Protein AF-A0A559UDD4-F1 (afdb_monomer)

Solvent-accessible surface area (backbone atoms only — not comparable to full-atom values): 5656 Å² total; per-residue (Å²): 100,47,38,26,30,39,29,31,28,67,39,71,48,77,45,94,86,50,61,26,38,30,31,32,43,54,77,41,77,78,45,62,73,50,84,66,47,77,69,52,37,74,50,34,42,32,37,38,30,66,49,73,87,57,50,87,67,71,49,68,70,41,35,33,33,45,56,30,36,63,42,77,42,85,48,69,79,97,56,46,43,34,22,37,34,47,54,86,86,64,66,87,63,72,85,52,72,47,76,61,131

Foldseek 3Di:
DKWKFWWFFAAWDQPVPFWTKTFIQTPGTPDDPDPPVVVVSRQATMETERPPVCGPVDDGGWIWIAIADWDFDDDPPVGTTIHGYPDPVVPPDDDGGDGDD

Radius of gyration: 12.36 Å; Cα contacts (8 Å, |Δi|>4): 239; chains: 1; bounding box: 33×30×31 Å

Mean predicted aligned error: 8.79 Å

pLDDT: mean 72.28, std 15.43, range [37.53, 91.25]

Secondary structure (DSSP, 8-state):
-EEEEEEEEEEEE--TTS-EEEEEEEEEEEEESSTTHHHHHTTEEEEEE--GGGTTT--TT-EEEEEEEEEEE--SGGG-EEEEEE-GGGTTS-----EE-

Sequence (101 aa):
MGVSVLARITDHFEGLVTSALYGVEVDTVTESTVDDSAVFARKITHFRSYLSACAGVFRTSDVVDLSGRLVHVQGPAARSGFGIELSPWSAAESFLANLTR

Nearest PDB structures (foldseek):
  7tlh-assembly4_D  TM=6.709E-01  e=1.968E-01  Mus musculus
  1uap-assembly1_A  TM=6.656E-01  e=3.362E-01  Homo sapiens
  5i5k-assembly2_A  TM=5.988E-01  e=7.509E-01  Homo sapiens
  5i5k-assembly1_B  TM=5.979E-01  e=1.354E+00  Homo sapiens
  7p5z-assembly1_5  TM=3.704E-01  e=7.509E-01  Saccharomyces cerevisiae S288C

Structure (mmCIF, N/CA/C/O backbone):
data_AF-A0A559UDD4-F1
#
_entry.id   AF-A0A559UDD4-F1
#
loop_
_atom_site.group_PDB
_atom_site.id
_atom_site.type_symbol
_atom_site.label_atom_id
_atom_site.label_alt_id
_atom_site.label_comp_id
_atom_site.label_asym_id
_atom_site.label_entity_id
_atom_site.label_seq_id
_atom_site.pdbx_PDB_ins_code
_atom_site.Cartn_x
_atom_site.Cartn_y
_atom_site.Cartn_z
_atom_site.occupancy
_atom_site.B_iso_or_equiv
_atom_site.auth_seq_id
_atom_site.auth_comp_id
_atom_site.auth_asym_id
_atom_site.auth_atom_id
_atom_site.pdbx_PDB_model_num
ATOM 1 N N . MET A 1 1 ? -0.441 12.888 9.575 1.00 72.88 1 MET A N 1
ATOM 2 C CA . MET A 1 1 ? -1.527 11.925 9.327 1.00 72.88 1 MET A CA 1
ATOM 3 C C . MET A 1 1 ? -0.884 10.603 8.973 1.00 72.88 1 MET A C 1
ATOM 5 O O . MET A 1 1 ? -0.135 10.552 7.998 1.00 72.88 1 MET A O 1
ATOM 9 N N . GLY A 1 2 ? -1.070 9.617 9.844 1.00 78.12 2 GLY A N 1
ATOM 10 C CA . GLY A 1 2 ? -0.525 8.270 9.700 1.00 78.12 2 GLY A CA 1
ATOM 11 C C . GLY A 1 2 ? -1.601 7.309 9.212 1.00 78.12 2 GLY A C 1
ATOM 12 O O . GLY A 1 2 ? -2.795 7.556 9.411 1.00 78.12 2 GLY A O 1
ATOM 13 N N . VAL A 1 3 ? -1.173 6.248 8.542 1.00 83.31 3 VAL A N 1
ATOM 14 C CA . VAL A 1 3 ? -2.048 5.156 8.130 1.00 83.31 3 VAL A CA 1
ATOM 15 C C . VAL A 1 3 ? -1.267 3.849 8.146 1.00 83.31 3 VAL A C 1
ATOM 17 O O . VAL A 1 3 ? -0.098 3.825 7.748 1.00 83.31 3 VAL A O 1
ATOM 20 N N . SER A 1 4 ? -1.944 2.794 8.578 1.00 86.38 4 SER A N 1
ATOM 21 C CA . SER A 1 4 ? -1.473 1.418 8.537 1.00 86.38 4 SER A CA 1
ATOM 22 C C . SER A 1 4 ? -2.454 0.588 7.723 1.00 86.38 4 SER A C 1
ATOM 24 O O . SER A 1 4 ? -3.673 0.695 7.901 1.00 86.38 4 SER A O 1
ATOM 26 N N . VAL A 1 5 ? -1.939 -0.184 6.770 1.00 86.81 5 VAL A N 1
ATOM 27 C CA . VAL A 1 5 ? -2.753 -0.941 5.819 1.00 86.81 5 VAL A CA 1
ATOM 28 C C . VAL A 1 5 ? -2.133 -2.289 5.492 1.00 86.81 5 VAL A C 1
ATOM 30 O O . VAL A 1 5 ? -0.916 -2.428 5.451 1.00 86.81 5 VAL A O 1
ATOM 33 N N . LEU A 1 6 ? -2.985 -3.248 5.146 1.00 88.75 6 LEU A N 1
ATOM 34 C CA . LEU A 1 6 ? -2.597 -4.404 4.353 1.00 88.75 6 LEU A CA 1
ATOM 35 C C . LEU A 1 6 ? -2.828 -4.062 2.881 1.00 88.75 6 LEU A C 1
ATOM 37 O O . LEU A 1 6 ? -3.938 -3.675 2.497 1.00 88.75 6 LEU A O 1
ATOM 41 N N . ALA A 1 7 ? -1.785 -4.172 2.067 1.00 88.44 7 ALA A N 1
ATOM 42 C CA . ALA A 1 7 ? -1.849 -3.820 0.660 1.00 88.44 7 ALA A CA 1
ATOM 43 C C . ALA A 1 7 ? -1.171 -4.865 -0.220 1.00 88.44 7 ALA A C 1
ATOM 45 O O . ALA A 1 7 ? -0.147 -5.443 0.140 1.00 88.44 7 ALA A O 1
ATOM 46 N N . ARG A 1 8 ? -1.720 -5.055 -1.414 1.00 89.81 8 ARG A N 1
ATOM 47 C CA . ARG A 1 8 ? -1.149 -5.896 -2.456 1.00 89.81 8 ARG A CA 1
ATOM 48 C C . ARG A 1 8 ? -0.354 -5.052 -3.440 1.00 89.81 8 ARG A C 1
ATOM 50 O O . ARG A 1 8 ? -0.840 -4.029 -3.916 1.00 89.81 8 ARG A O 1
ATOM 57 N N . ILE A 1 9 ? 0.841 -5.500 -3.805 1.00 86.38 9 ILE A N 1
ATOM 58 C CA . ILE A 1 9 ? 1.652 -4.853 -4.839 1.00 86.38 9 ILE A CA 1
ATOM 59 C C . ILE A 1 9 ? 1.025 -5.089 -6.214 1.00 86.38 9 ILE A C 1
ATOM 61 O O . ILE A 1 9 ? 0.818 -6.231 -6.629 1.00 86.38 9 ILE A O 1
ATOM 65 N N . THR A 1 10 ? 0.754 -4.018 -6.953 1.00 86.31 10 THR A N 1
ATOM 66 C CA . THR A 1 10 ? 0.165 -4.088 -8.301 1.00 86.31 10 THR A CA 1
ATOM 67 C C . THR A 1 10 ? 1.197 -3.855 -9.396 1.00 86.31 10 THR A C 1
ATOM 69 O O . THR A 1 10 ? 1.109 -4.451 -10.465 1.00 86.31 10 THR A O 1
ATOM 72 N N . ASP A 1 11 ? 2.187 -3.009 -9.129 1.00 77.38 11 ASP A N 1
ATOM 73 C CA . ASP A 1 11 ? 3.277 -2.689 -10.047 1.00 77.38 11 ASP A CA 1
ATOM 74 C C . ASP A 1 11 ? 4.516 -2.284 -9.241 1.00 77.38 11 ASP A C 1
ATOM 76 O O . ASP A 1 11 ? 4.408 -1.789 -8.117 1.00 77.38 11 ASP A O 1
ATOM 80 N N . HIS A 1 12 ? 5.699 -2.476 -9.806 1.00 67.62 12 HIS A N 1
ATOM 81 C CA . HIS A 1 12 ? 6.955 -2.038 -9.214 1.00 67.62 12 HIS A CA 1
ATOM 82 C C . HIS A 1 12 ? 7.666 -1.130 -10.215 1.00 67.62 12 HIS A C 1
ATOM 84 O O . HIS A 1 12 ? 8.094 -1.561 -11.282 1.00 67.62 12 HIS A O 1
ATOM 90 N N . PHE A 1 13 ? 7.802 0.151 -9.871 1.00 62.94 13 PHE A N 1
ATOM 91 C CA . PHE A 1 13 ? 8.614 1.078 -10.646 1.00 62.94 13 PHE A CA 1
ATOM 92 C C . PHE A 1 13 ? 9.929 1.295 -9.899 1.00 62.94 13 PHE A C 1
ATOM 94 O O . PHE A 1 13 ? 10.039 2.130 -8.998 1.00 62.94 13 PHE A O 1
ATOM 101 N N . GLU A 1 14 ? 10.948 0.519 -10.268 1.00 56.81 14 GLU A N 1
ATOM 102 C CA . GLU A 1 14 ? 12.303 0.745 -9.778 1.00 56.81 14 GLU A CA 1
ATOM 103 C C . GLU A 1 14 ? 12.824 2.075 -10.334 1.00 56.81 14 GLU A C 1
ATOM 1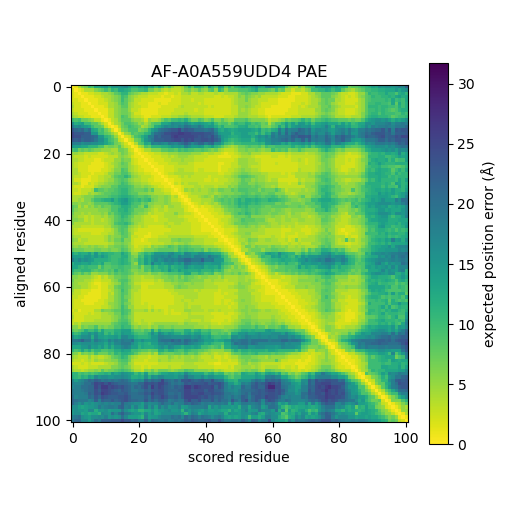05 O O . GLU A 1 14 ? 13.201 2.208 -11.500 1.00 56.81 14 GLU A O 1
ATOM 110 N N . GLY A 1 15 ? 12.844 3.098 -9.482 1.00 50.59 15 GLY A N 1
ATOM 111 C CA . GLY A 1 15 ? 13.691 4.256 -9.704 1.00 50.59 15 GLY A CA 1
ATOM 112 C C . GLY A 1 15 ? 15.135 3.809 -9.517 1.00 50.59 15 GLY A C 1
ATOM 113 O O . GLY A 1 15 ? 15.614 3.774 -8.393 1.00 50.59 15 GLY A O 1
ATOM 114 N N . LEU A 1 16 ? 15.830 3.466 -10.602 1.00 45.31 16 LEU A N 1
ATOM 115 C CA . LEU A 1 16 ? 17.207 2.937 -10.624 1.00 45.31 16 LEU A CA 1
ATOM 116 C C . LEU A 1 16 ? 18.263 3.760 -9.846 1.00 45.31 16 LEU A C 1
ATOM 118 O O . LEU A 1 16 ? 19.410 3.336 -9.750 1.00 45.31 16 LEU A O 1
ATOM 122 N N . VAL A 1 17 ? 17.916 4.932 -9.298 1.00 47.00 17 VAL A N 1
ATOM 123 C CA . VAL A 1 17 ? 18.846 5.820 -8.580 1.00 47.00 17 VAL A CA 1
ATOM 124 C C . VAL A 1 17 ? 18.183 6.624 -7.435 1.00 47.00 17 VAL A C 1
ATOM 126 O O . VAL A 1 17 ? 18.861 7.373 -6.736 1.00 47.00 17 VAL A O 1
ATOM 129 N N . THR A 1 18 ? 16.868 6.508 -7.201 1.00 55.31 18 THR A N 1
ATOM 130 C CA . THR A 1 18 ? 16.115 7.311 -6.210 1.00 55.31 18 THR A CA 1
ATOM 131 C C . THR A 1 18 ? 14.963 6.494 -5.611 1.00 55.31 18 THR A C 1
ATOM 133 O O . THR A 1 18 ? 14.586 5.477 -6.176 1.00 55.31 18 THR A O 1
ATOM 136 N N . SER A 1 19 ? 14.443 6.904 -4.443 1.00 63.56 19 SER A N 1
ATOM 137 C CA . SER A 1 19 ? 13.353 6.254 -3.679 1.00 63.56 19 SER A CA 1
ATOM 138 C C . SER A 1 19 ? 12.430 5.338 -4.501 1.00 63.56 19 SER A C 1
ATOM 140 O O . SER A 1 19 ? 11.796 5.808 -5.449 1.00 63.56 19 SER A O 1
ATOM 142 N N . ALA A 1 20 ? 12.310 4.069 -4.109 1.00 75.56 20 ALA A N 1
ATOM 143 C CA . ALA A 1 20 ? 11.482 3.095 -4.812 1.00 75.56 20 ALA A CA 1
ATOM 144 C C . ALA A 1 20 ? 9.995 3.462 -4.694 1.00 75.56 20 ALA A C 1
ATOM 146 O O . ALA A 1 20 ? 9.511 3.739 -3.592 1.00 75.56 20 ALA A O 1
ATOM 147 N N . LEU A 1 21 ? 9.284 3.471 -5.824 1.00 80.38 21 LEU A N 1
ATOM 148 C CA . LEU A 1 21 ? 7.849 3.732 -5.891 1.00 80.38 21 LEU A CA 1
ATOM 149 C C . LEU A 1 21 ? 7.143 2.471 -6.387 1.00 80.38 21 LEU A C 1
ATOM 151 O O . LEU A 1 21 ? 7.388 2.001 -7.496 1.00 80.38 21 LEU A O 1
ATOM 155 N N . TYR A 1 22 ? 6.235 1.957 -5.575 1.00 82.75 22 TYR A N 1
ATOM 156 C CA . TYR A 1 22 ? 5.439 0.783 -5.898 1.00 82.75 22 TYR A CA 1
ATOM 157 C C . TYR A 1 22 ? 3.984 1.183 -6.074 1.00 82.75 22 TYR A C 1
ATOM 159 O O . TYR A 1 22 ? 3.476 2.021 -5.326 1.00 82.75 22 TYR A O 1
ATOM 167 N N . GLY A 1 23 ? 3.321 0.576 -7.051 1.00 87.81 23 GLY A N 1
ATOM 168 C CA . GLY A 1 23 ? 1.869 0.580 -7.145 1.00 87.81 23 GLY A CA 1
ATOM 169 C C . GLY A 1 23 ? 1.291 -0.410 -6.141 1.00 87.81 23 GLY A C 1
ATOM 170 O O . GLY A 1 23 ? 1.816 -1.517 -5.991 1.00 87.81 23 GLY A O 1
ATOM 171 N N . VAL A 1 24 ? 0.224 -0.011 -5.454 1.00 88.50 24 VAL A N 1
ATOM 172 C CA . VAL A 1 24 ? -0.474 -0.863 -4.491 1.00 88.50 24 VAL A CA 1
ATOM 173 C C . VAL A 1 24 ? -1.981 -0.748 -4.599 1.00 88.50 24 VAL A C 1
ATOM 175 O O . VAL A 1 24 ? -2.524 0.293 -4.961 1.00 88.50 24 VAL A O 1
ATOM 178 N N . GLU A 1 25 ? -2.642 -1.821 -4.196 1.00 91.25 25 GLU A N 1
ATOM 179 C CA . GLU A 1 25 ? -4.068 -1.875 -3.925 1.00 91.25 25 GLU A CA 1
ATOM 180 C C . GLU A 1 25 ? -4.258 -2.163 -2.437 1.00 91.25 25 GLU A C 1
ATOM 182 O O . GLU A 1 25 ? -3.731 -3.146 -1.920 1.00 91.25 25 GLU A O 1
ATOM 187 N N . VAL A 1 26 ? -4.960 -1.278 -1.729 1.00 90.12 26 VAL A N 1
ATOM 188 C CA . VAL A 1 26 ? -5.209 -1.457 -0.296 1.00 90.12 26 VAL A CA 1
ATOM 189 C C . VAL A 1 26 ? -6.384 -2.404 -0.089 1.00 90.12 26 VAL A C 1
ATOM 191 O O . VAL A 1 26 ? -7.518 -2.072 -0.439 1.00 90.12 26 VAL A O 1
ATOM 194 N N . ASP A 1 27 ? -6.113 -3.541 0.548 1.00 87.88 27 ASP A N 1
ATOM 195 C CA . ASP A 1 27 ? -7.121 -4.541 0.892 1.00 87.88 27 ASP A CA 1
ATOM 196 C C . ASP A 1 27 ? -7.827 -4.184 2.204 1.00 87.88 27 ASP A C 1
ATOM 198 O O . ASP A 1 27 ? -9.040 -4.339 2.343 1.00 87.88 27 ASP A O 1
ATOM 202 N N . THR A 1 28 ? -7.074 -3.727 3.208 1.00 86.12 28 THR A N 1
ATOM 203 C CA . THR A 1 28 ? -7.605 -3.445 4.549 1.00 86.12 28 THR A CA 1
ATOM 204 C C . THR A 1 28 ? -6.848 -2.296 5.198 1.00 86.12 28 THR A C 1
ATOM 206 O O . THR A 1 28 ? -5.625 -2.241 5.134 1.00 86.12 28 THR A O 1
ATOM 209 N N . VAL A 1 29 ? -7.567 -1.392 5.865 1.00 86.19 29 VAL A N 1
ATOM 210 C CA . VAL A 1 29 ? -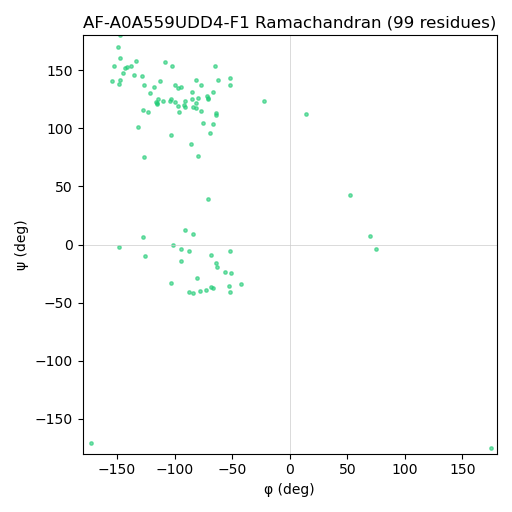6.959 -0.398 6.761 1.00 86.19 29 VAL A CA 1
ATOM 211 C C . VAL A 1 29 ? -6.936 -0.971 8.166 1.00 86.19 29 VAL A C 1
ATOM 213 O O . VAL A 1 29 ? -7.995 -1.281 8.710 1.00 86.19 29 VAL A O 1
ATOM 216 N N . THR A 1 30 ? -5.747 -1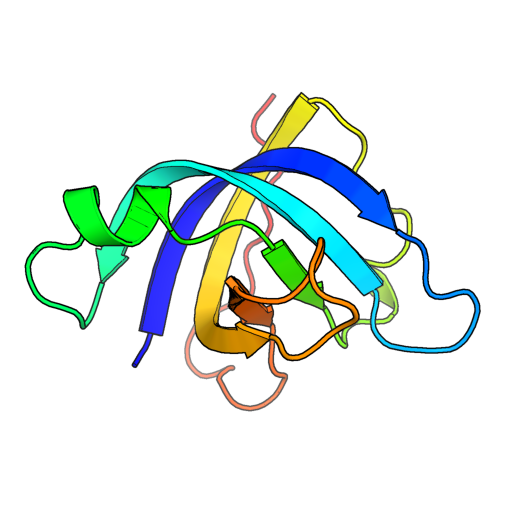.112 8.741 1.00 85.06 30 THR A N 1
ATOM 217 C CA . THR A 1 30 ? -5.567 -1.584 10.117 1.00 85.06 30 THR A CA 1
ATOM 218 C C . THR A 1 30 ? -5.632 -0.421 11.100 1.00 85.06 30 THR A C 1
ATOM 220 O O . THR A 1 30 ? -6.317 -0.529 12.112 1.00 85.06 30 THR A O 1
ATOM 223 N N . GLU A 1 31 ? -5.028 0.723 10.762 1.00 83.31 31 GLU A N 1
ATOM 224 C CA . GLU A 1 31 ? -5.086 1.948 11.568 1.00 83.31 31 GLU A CA 1
ATOM 225 C C . GLU A 1 31 ? -5.119 3.203 10.688 1.00 83.31 31 GLU A C 1
ATOM 227 O O . GLU A 1 31 ? -4.541 3.253 9.601 1.00 83.31 31 GLU A O 1
ATOM 232 N N . SER A 1 32 ? -5.803 4.257 11.137 1.00 81.31 32 SER A N 1
ATOM 233 C CA . SER A 1 32 ? -5.819 5.531 10.418 1.00 81.31 32 SER A CA 1
ATOM 234 C C . SER A 1 32 ? -6.103 6.701 11.341 1.00 81.31 32 SER A C 1
ATOM 236 O O . SER A 1 32 ? -6.978 6.634 12.198 1.00 81.31 32 SER A O 1
ATOM 238 N N . THR A 1 33 ? -5.411 7.813 11.101 1.00 81.69 33 THR A N 1
ATOM 239 C CA . THR A 1 33 ? -5.737 9.106 11.719 1.00 81.69 33 THR A CA 1
ATOM 240 C C . THR A 1 33 ? -6.703 9.939 10.864 1.00 81.69 33 THR A C 1
ATOM 242 O O . THR A 1 33 ? -6.771 11.151 11.052 1.00 81.69 33 THR A O 1
ATOM 245 N N . VAL A 1 34 ? -7.332 9.348 9.841 1.00 77.69 34 VAL A N 1
ATOM 246 C CA . VAL A 1 34 ? -8.225 10.022 8.884 1.00 77.69 34 VAL A CA 1
ATOM 247 C C . VAL A 1 34 ? -9.626 9.421 8.995 1.00 77.69 34 VAL A C 1
ATOM 249 O O . VAL A 1 34 ? -9.773 8.199 9.030 1.00 77.69 34 VAL A O 1
ATOM 252 N N . ASP A 1 35 ? -10.645 10.280 9.016 1.00 76.56 35 ASP A N 1
ATOM 253 C CA . ASP A 1 35 ? -12.051 9.863 8.995 1.00 76.56 35 ASP A CA 1
ATOM 254 C C . ASP A 1 35 ? -12.414 9.170 7.666 1.00 76.56 35 ASP A C 1
ATOM 256 O O . ASP A 1 35 ? -11.793 9.412 6.629 1.00 76.56 35 ASP A O 1
ATOM 260 N N . ASP A 1 36 ? -13.417 8.286 7.685 1.00 81.44 36 ASP A N 1
ATOM 261 C CA . ASP A 1 36 ? -13.837 7.478 6.524 1.00 81.44 36 ASP A CA 1
ATOM 262 C C . ASP A 1 36 ? -12.686 6.703 5.854 1.00 81.44 36 ASP A C 1
ATOM 264 O O . ASP A 1 36 ? -12.579 6.594 4.624 1.00 81.44 36 ASP A O 1
ATOM 268 N N . SER A 1 37 ? -11.823 6.118 6.687 1.00 78.81 37 SER A N 1
ATOM 269 C CA . SER A 1 37 ? -10.592 5.444 6.271 1.00 78.81 37 SER A CA 1
ATOM 270 C C . SER A 1 37 ? -10.803 4.382 5.184 1.00 78.81 37 SER A C 1
ATOM 272 O O . SER A 1 37 ? -9.991 4.289 4.269 1.00 78.81 37 SER A O 1
ATOM 274 N N . ALA A 1 38 ? -11.919 3.646 5.197 1.00 77.06 38 ALA A N 1
ATOM 275 C CA . ALA A 1 38 ? -12.245 2.642 4.180 1.00 77.06 38 ALA A CA 1
ATOM 276 C C . ALA A 1 38 ? -12.509 3.239 2.782 1.00 77.06 38 ALA A C 1
ATOM 278 O O . ALA A 1 38 ? -12.130 2.655 1.765 1.00 77.06 38 ALA A O 1
ATOM 279 N N . VAL A 1 39 ? -13.149 4.411 2.707 1.00 80.19 39 VAL A N 1
ATOM 280 C CA . VAL A 1 39 ? -13.368 5.122 1.434 1.00 80.19 39 VAL A CA 1
ATOM 281 C C . VAL A 1 39 ? -12.054 5.721 0.954 1.00 80.19 39 VAL A C 1
ATOM 283 O O . VAL A 1 39 ? -11.747 5.701 -0.241 1.00 80.19 39 VAL A O 1
ATOM 286 N N . PHE A 1 40 ? -11.272 6.246 1.893 1.00 77.94 40 PHE A N 1
ATOM 287 C CA . PHE A 1 40 ? -9.993 6.859 1.604 1.00 77.94 40 PHE A CA 1
ATOM 288 C C . PHE A 1 40 ? -8.941 5.836 1.140 1.00 77.94 40 PHE A C 1
ATOM 290 O O . PHE A 1 40 ? -8.184 6.121 0.213 1.00 77.94 40 PHE A O 1
ATOM 297 N N . ALA A 1 41 ? -8.952 4.624 1.695 1.00 82.69 41 ALA A N 1
ATOM 298 C CA . ALA A 1 41 ? -8.068 3.518 1.326 1.00 82.69 41 ALA A CA 1
ATOM 299 C C . ALA A 1 41 ? -8.069 3.228 -0.175 1.00 82.69 41 ALA A C 1
ATOM 301 O O . ALA A 1 41 ? -7.014 3.066 -0.776 1.00 82.69 41 ALA A O 1
ATOM 302 N N . ARG A 1 42 ? -9.247 3.278 -0.809 1.00 84.50 42 ARG A N 1
ATOM 303 C CA . ARG A 1 42 ? -9.410 3.054 -2.256 1.00 84.50 42 ARG A CA 1
ATOM 304 C C . ARG A 1 42 ? -8.708 4.100 -3.125 1.00 84.50 42 ARG A C 1
ATOM 306 O O . ARG A 1 42 ? -8.574 3.907 -4.327 1.00 84.50 42 ARG A O 1
ATOM 313 N N . LYS A 1 43 ? -8.316 5.234 -2.541 1.00 85.56 43 LYS A N 1
ATOM 314 C CA . LYS A 1 43 ? -7.585 6.308 -3.224 1.00 85.56 43 LYS A CA 1
ATOM 315 C C . LYS A 1 43 ? -6.071 6.182 -3.047 1.00 85.56 43 LYS A C 1
ATOM 317 O O . LYS A 1 43 ? -5.330 6.856 -3.765 1.00 85.56 43 LYS A O 1
ATOM 322 N N . ILE A 1 44 ? -5.619 5.351 -2.106 1.00 87.62 44 ILE A N 1
ATOM 323 C CA . ILE A 1 44 ? -4.209 5.032 -1.901 1.00 87.62 44 ILE A CA 1
ATOM 324 C C . ILE A 1 44 ? -3.808 4.036 -2.982 1.00 87.62 44 ILE A C 1
ATOM 326 O O . ILE A 1 44 ? -4.324 2.927 -3.044 1.00 87.62 44 ILE A O 1
ATOM 330 N N . THR A 1 45 ? -2.903 4.463 -3.851 1.00 88.44 45 THR A N 1
ATOM 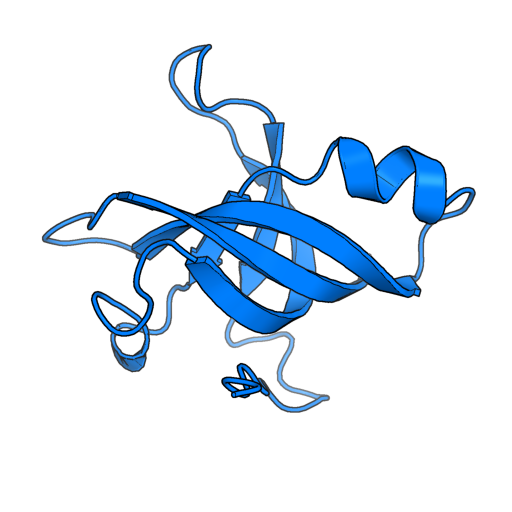331 C CA . THR A 1 45 ? -2.534 3.716 -5.065 1.00 88.44 45 THR A CA 1
ATOM 332 C C . THR A 1 45 ? -1.041 3.455 -5.165 1.00 88.44 45 THR A C 1
ATOM 334 O O . THR A 1 45 ? -0.597 2.708 -6.031 1.00 88.44 45 THR A O 1
ATOM 337 N N . HIS A 1 46 ? -0.248 4.087 -4.298 1.00 87.19 46 HIS A N 1
ATOM 338 C CA . HIS A 1 46 ? 1.202 4.003 -4.347 1.00 87.19 46 HIS A CA 1
ATOM 339 C C . HIS A 1 46 ? 1.796 3.943 -2.944 1.00 87.19 46 HIS A C 1
ATOM 341 O O . HIS A 1 46 ? 1.251 4.529 -2.008 1.00 87.19 46 HIS A O 1
ATOM 347 N N . PHE A 1 47 ? 2.967 3.331 -2.806 1.00 84.31 47 PHE A N 1
ATOM 348 C CA . PHE A 1 47 ? 3.835 3.608 -1.670 1.00 84.31 47 PHE A CA 1
ATOM 349 C C . PHE A 1 47 ? 5.249 3.947 -2.130 1.00 84.31 47 PHE A C 1
ATOM 351 O O . PHE A 1 47 ? 5.748 3.422 -3.126 1.00 84.31 47 PHE A O 1
ATOM 358 N N . ARG A 1 48 ? 5.889 4.856 -1.397 1.00 80.69 48 ARG A N 1
ATOM 359 C CA . ARG A 1 48 ? 7.254 5.313 -1.639 1.00 80.69 48 ARG A CA 1
ATOM 360 C C . ARG A 1 48 ? 8.144 4.891 -0.483 1.00 80.69 48 ARG A C 1
ATOM 362 O O . ARG A 1 48 ? 7.876 5.255 0.661 1.00 80.69 48 ARG A O 1
ATOM 369 N N . SER A 1 49 ? 9.228 4.187 -0.791 1.00 74.75 49 SER A N 1
ATOM 370 C CA . SER A 1 49 ? 10.277 3.860 0.170 1.00 74.75 49 SER A CA 1
ATOM 371 C C . SER A 1 49 ? 11.556 4.624 -0.136 1.00 74.75 49 SER A C 1
ATOM 373 O O . SER A 1 49 ? 12.117 4.521 -1.227 1.00 74.75 49 SER A O 1
ATOM 375 N N . TYR A 1 50 ? 12.043 5.380 0.847 1.00 70.62 50 TYR A N 1
ATOM 376 C CA . TYR A 1 50 ? 13.399 5.945 0.817 1.00 70.62 50 TYR A CA 1
ATOM 377 C C . TYR A 1 50 ? 14.442 4.993 1.390 1.00 70.62 50 TYR A C 1
ATOM 379 O O . TYR A 1 50 ? 15.636 5.288 1.349 1.00 70.62 50 TYR A O 1
ATOM 387 N N . LEU A 1 51 ? 14.005 3.859 1.934 1.00 63.34 51 LEU A N 1
ATOM 388 C CA . LEU A 1 51 ? 14.905 2.802 2.339 1.00 63.34 51 LEU A CA 1
ATOM 389 C C . LEU A 1 51 ? 15.347 2.109 1.053 1.00 63.34 51 LEU A C 1
ATOM 391 O O . LEU A 1 51 ? 14.592 1.342 0.458 1.00 63.34 51 LEU A O 1
ATOM 395 N N . SER A 1 52 ? 16.579 2.372 0.624 1.00 57.03 52 SER A N 1
ATOM 396 C CA . SER A 1 52 ? 17.240 1.620 -0.452 1.00 57.03 52 SER A CA 1
ATOM 397 C C . SER A 1 52 ? 17.178 0.104 -0.219 1.00 57.03 52 SER A C 1
ATOM 399 O O . SER A 1 52 ? 17.171 -0.660 -1.175 1.00 57.03 52 SER A O 1
ATOM 401 N N . ALA A 1 53 ? 17.037 -0.324 1.041 1.00 57.03 53 ALA A N 1
ATOM 402 C CA . ALA A 1 53 ? 16.810 -1.707 1.449 1.00 57.03 53 ALA A CA 1
ATOM 403 C C . ALA A 1 53 ? 15.489 -2.320 0.953 1.00 57.03 53 ALA A C 1
ATOM 405 O O . ALA A 1 53 ? 15.376 -3.536 0.934 1.00 57.03 53 ALA A O 1
ATOM 406 N N . CYS A 1 54 ? 14.499 -1.512 0.565 1.00 57.84 54 CYS A N 1
ATOM 407 C CA . CYS A 1 54 ? 13.226 -1.995 0.029 1.00 57.84 54 CYS A CA 1
ATOM 408 C C . CYS A 1 54 ? 13.149 -1.900 -1.498 1.00 57.84 54 CYS A C 1
ATOM 410 O O . CYS A 1 54 ? 12.108 -2.241 -2.054 1.00 57.84 54 CYS A O 1
ATOM 412 N N . ALA A 1 55 ? 14.177 -1.401 -2.189 1.00 62.38 55 ALA A N 1
ATOM 413 C CA . ALA A 1 55 ? 14.186 -1.343 -3.650 1.00 62.38 55 ALA A CA 1
ATOM 414 C C . ALA A 1 55 ? 14.349 -2.756 -4.237 1.00 62.38 55 ALA A C 1
ATOM 416 O O . ALA A 1 55 ? 15.241 -3.492 -3.824 1.00 62.38 55 ALA A O 1
ATOM 417 N N . GLY A 1 56 ? 13.461 -3.147 -5.154 1.00 65.50 56 GLY A N 1
ATOM 418 C CA . GLY A 1 56 ? 13.447 -4.474 -5.786 1.00 65.50 56 GLY A CA 1
ATOM 419 C C . GLY A 1 56 ? 13.056 -5.640 -4.870 1.00 65.50 56 GLY A C 1
ATOM 420 O O . GLY A 1 56 ? 13.151 -6.799 -5.274 1.00 65.50 56 GLY A O 1
ATOM 421 N N . VAL A 1 57 ? 12.625 -5.366 -3.633 1.00 72.56 57 VAL A N 1
ATOM 422 C CA . VAL A 1 57 ? 12.260 -6.414 -2.663 1.00 72.56 57 VAL A CA 1
ATOM 423 C C . VAL A 1 57 ? 10.881 -6.991 -2.949 1.00 72.56 57 VAL A C 1
ATOM 425 O O . VAL A 1 57 ? 10.698 -8.201 -2.834 1.00 72.56 57 VAL A O 1
ATOM 428 N N . PHE A 1 58 ? 9.927 -6.139 -3.322 1.00 77.25 58 PHE A N 1
ATOM 429 C CA . PHE A 1 58 ? 8.542 -6.555 -3.498 1.00 77.25 58 PHE A CA 1
ATOM 430 C C . PHE A 1 58 ? 8.209 -6.793 -4.962 1.00 77.25 58 PHE A C 1
ATOM 432 O O . PHE A 1 58 ? 8.575 -6.014 -5.845 1.00 77.25 58 PHE A O 1
ATOM 439 N N . ARG A 1 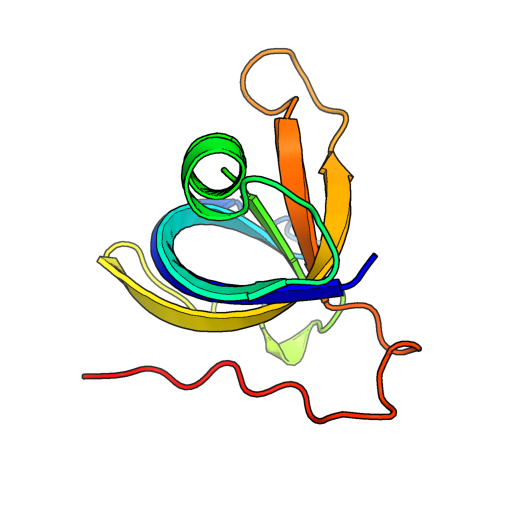59 ? 7.479 -7.872 -5.206 1.00 79.94 59 ARG A N 1
ATOM 440 C CA . ARG A 1 59 ? 7.011 -8.301 -6.516 1.00 79.94 59 ARG A CA 1
ATOM 441 C C . ARG A 1 59 ? 5.516 -8.070 -6.625 1.00 79.94 59 ARG A C 1
ATOM 443 O O . ARG A 1 59 ? 4.799 -8.022 -5.631 1.00 79.94 59 ARG A O 1
ATOM 450 N N . THR A 1 60 ? 5.032 -7.958 -7.856 1.00 83.94 60 THR A N 1
ATOM 451 C CA . THR A 1 60 ? 3.594 -7.932 -8.128 1.00 83.94 60 THR A CA 1
ATOM 452 C C . THR A 1 60 ? 2.904 -9.127 -7.464 1.00 83.94 60 THR A C 1
ATOM 454 O O . THR A 1 60 ? 3.403 -10.248 -7.531 1.00 83.94 60 THR A O 1
ATOM 457 N N . SER A 1 61 ? 1.742 -8.868 -6.862 1.00 86.06 61 SER A N 1
ATOM 458 C CA . SER A 1 61 ? 0.939 -9.790 -6.049 1.00 86.06 61 SER A CA 1
ATOM 459 C C . SER A 1 61 ? 1.453 -10.093 -4.640 1.00 86.06 61 SER A C 1
ATOM 461 O O . SER A 1 61 ? 0.720 -10.746 -3.899 1.00 86.06 61 SER A O 1
ATOM 463 N N . ASP A 1 62 ? 2.619 -9.586 -4.228 1.00 84.06 62 ASP A N 1
ATOM 464 C CA . ASP A 1 62 ? 3.025 -9.664 -2.822 1.00 84.06 62 ASP A CA 1
ATOM 465 C C . ASP A 1 62 ? 2.038 -8.889 -1.943 1.00 84.06 62 ASP A C 1
ATOM 467 O O . ASP A 1 62 ? 1.571 -7.810 -2.319 1.00 84.06 62 ASP A O 1
ATOM 471 N N . VAL A 1 63 ? 1.738 -9.433 -0.763 1.00 84.94 63 VAL A N 1
ATOM 472 C CA . VAL A 1 63 ? 0.929 -8.763 0.259 1.00 84.94 63 VAL A CA 1
ATOM 473 C C . VAL A 1 63 ? 1.856 -8.236 1.345 1.00 84.94 63 VAL A C 1
ATOM 475 O O . VAL A 1 63 ? 2.655 -8.982 1.918 1.00 84.94 63 VAL A O 1
ATOM 478 N N . VAL A 1 64 ? 1.752 -6.938 1.611 1.00 83.19 64 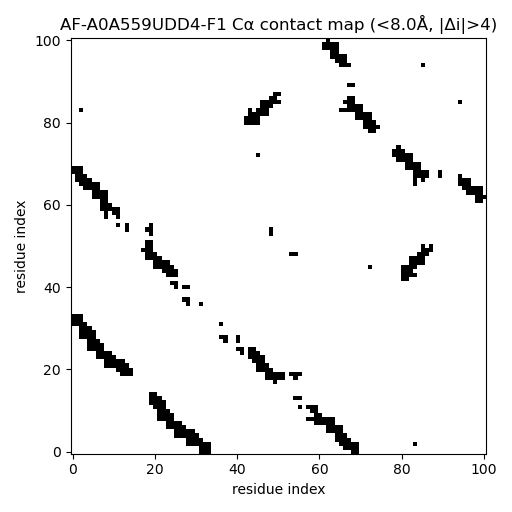VAL A N 1
ATOM 479 C CA . VAL A 1 64 ? 2.617 -6.197 2.525 1.00 83.19 64 VAL A CA 1
ATOM 480 C C . VAL A 1 64 ? 1.795 -5.442 3.561 1.00 83.19 64 VAL A C 1
ATOM 482 O O . VAL A 1 64 ? 0.788 -4.808 3.243 1.00 83.19 64 VAL A O 1
ATOM 485 N N . ASP A 1 65 ? 2.252 -5.493 4.806 1.00 83.69 65 ASP A N 1
ATOM 486 C CA . ASP A 1 65 ? 1.818 -4.563 5.849 1.00 83.69 65 ASP A CA 1
ATOM 487 C C . ASP A 1 65 ? 2.576 -3.234 5.679 1.00 83.69 65 ASP A C 1
ATOM 489 O O . ASP A 1 65 ? 3.797 -3.210 5.552 1.00 83.69 65 ASP A O 1
ATOM 493 N N . LEU A 1 66 ? 1.871 -2.113 5.579 1.00 83.44 66 LEU A N 1
ATOM 494 C CA . LEU A 1 66 ? 2.461 -0.800 5.347 1.00 83.44 66 LEU A CA 1
ATOM 495 C C . LEU A 1 66 ? 1.970 0.168 6.407 1.00 83.44 66 LEU A C 1
ATOM 497 O O . LEU A 1 66 ? 0.804 0.544 6.407 1.00 83.44 66 LEU A O 1
ATOM 501 N N . SER A 1 67 ? 2.893 0.652 7.233 1.00 83.81 67 SER A N 1
ATOM 502 C CA . SER A 1 67 ? 2.651 1.732 8.190 1.00 83.81 67 SER A CA 1
ATOM 503 C C . SER A 1 67 ? 3.504 2.941 7.833 1.00 83.81 67 SER A C 1
ATOM 505 O O . SER A 1 67 ? 4.729 2.846 7.723 1.00 83.81 67 SER A O 1
ATOM 507 N N . GLY A 1 68 ? 2.868 4.090 7.609 1.00 83.38 68 GLY A N 1
ATOM 508 C CA . GLY A 1 68 ? 3.595 5.271 7.166 1.00 83.38 68 GLY A CA 1
ATOM 509 C C . GLY A 1 68 ? 2.782 6.552 7.127 1.00 83.38 68 GLY A C 1
ATOM 510 O O . GLY A 1 68 ? 1.652 6.650 7.613 1.00 83.38 68 GLY A O 1
ATOM 511 N N . ARG A 1 69 ? 3.391 7.582 6.537 1.00 85.25 69 ARG A N 1
ATOM 512 C CA . ARG A 1 69 ? 2.745 8.879 6.373 1.00 85.25 69 ARG A CA 1
ATOM 513 C C . ARG A 1 69 ? 1.896 8.872 5.115 1.00 85.25 69 ARG A C 1
ATOM 515 O O . ARG A 1 69 ? 2.381 8.566 4.030 1.00 85.25 69 ARG A O 1
ATOM 522 N N . LEU A 1 70 ? 0.657 9.322 5.246 1.00 82.94 70 LEU A N 1
ATOM 523 C CA . LEU A 1 70 ? -0.171 9.601 4.087 1.00 82.94 70 LEU A CA 1
ATOM 524 C C . LEU A 1 70 ? 0.340 10.853 3.357 1.00 82.94 70 LEU A C 1
ATOM 526 O O . LEU A 1 70 ? 0.472 11.926 3.958 1.00 82.94 70 LEU A O 1
ATOM 530 N N . VAL A 1 71 ? 0.606 10.722 2.060 1.00 83.81 71 VAL A N 1
ATOM 531 C CA . VAL A 1 71 ? 1.116 11.797 1.204 1.00 83.81 71 VAL A CA 1
ATOM 532 C C . VAL A 1 71 ? 0.341 11.878 -0.108 1.00 83.81 71 VAL A C 1
ATOM 534 O O . VAL A 1 71 ? -0.278 10.912 -0.553 1.00 83.81 71 VAL A O 1
ATOM 537 N N . HIS A 1 72 ? 0.393 13.042 -0.750 1.00 82.00 72 HIS A N 1
ATOM 538 C CA . HIS A 1 72 ? -0.028 13.193 -2.138 1.00 82.00 72 HIS A CA 1
ATOM 539 C C . HIS A 1 72 ? 1.210 13.093 -3.032 1.00 82.00 72 HIS A C 1
ATOM 541 O O . HIS A 1 72 ? 2.112 13.930 -2.954 1.00 82.00 72 HIS A O 1
ATOM 547 N N . VAL A 1 73 ? 1.275 12.046 -3.849 1.00 73.19 73 VAL A N 1
ATOM 548 C CA . VAL A 1 73 ? 2.345 11.833 -4.819 1.00 73.19 73 VAL A CA 1
ATOM 549 C C . V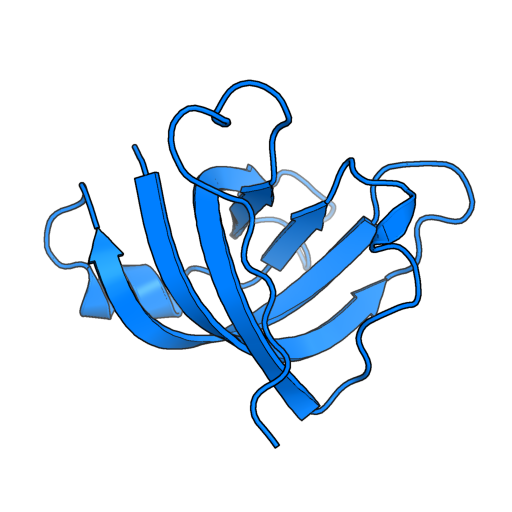AL A 1 73 ? 1.993 12.630 -6.068 1.00 73.19 73 VAL A C 1
ATOM 551 O O . VAL A 1 73 ? 0.957 12.397 -6.683 1.00 73.19 73 VAL A O 1
ATOM 554 N N . GLN A 1 74 ? 2.842 13.592 -6.431 1.00 67.38 74 GLN A N 1
ATOM 555 C CA . GLN A 1 74 ? 2.723 14.333 -7.685 1.00 67.38 74 GLN A CA 1
ATOM 556 C C . GLN A 1 74 ? 3.651 13.710 -8.733 1.00 67.38 74 GLN A C 1
ATOM 558 O O . GLN A 1 74 ? 4.866 13.664 -8.551 1.00 67.38 74 GLN A O 1
ATOM 563 N N . GLY A 1 75 ? 3.069 13.232 -9.832 1.00 62.09 75 GLY A N 1
ATOM 564 C CA . GLY A 1 75 ? 3.768 12.665 -10.985 1.00 62.09 75 GLY A CA 1
ATOM 565 C C . GLY A 1 75 ? 3.011 12.962 -12.287 1.00 62.09 75 GLY A C 1
ATOM 566 O O . GLY A 1 75 ? 1.958 13.601 -12.237 1.00 62.09 75 GLY A O 1
ATOM 567 N N . PRO A 1 76 ? 3.507 12.518 -13.461 1.00 59.22 76 PRO A N 1
ATOM 568 C CA . PRO A 1 76 ? 2.730 12.580 -14.703 1.00 59.22 76 PRO A CA 1
ATOM 569 C C . PRO A 1 76 ? 1.357 11.930 -14.483 1.00 59.22 76 PRO A C 1
ATOM 571 O O . PRO A 1 76 ? 1.283 10.963 -13.736 1.00 59.22 76 PRO A O 1
ATOM 574 N N . ALA A 1 77 ? 0.287 12.458 -15.091 1.00 54.50 77 ALA A N 1
ATOM 575 C CA . ALA A 1 77 ? -1.118 12.266 -14.678 1.00 54.50 77 ALA A CA 1
ATOM 576 C C . ALA A 1 77 ? -1.537 10.839 -14.254 1.00 54.50 77 ALA A C 1
ATOM 578 O O . ALA A 1 77 ? -2.325 10.695 -13.327 1.00 54.50 77 ALA A O 1
ATOM 579 N N . ALA A 1 78 ? -0.975 9.791 -14.866 1.00 57.31 78 ALA A N 1
ATOM 580 C CA . ALA A 1 78 ? -1.208 8.390 -14.497 1.00 57.31 78 ALA A CA 1
ATOM 581 C C . ALA A 1 78 ? -0.623 7.956 -13.128 1.00 57.31 78 ALA A C 1
ATOM 583 O O . ALA A 1 78 ? -0.885 6.847 -12.681 1.00 57.31 78 ALA A O 1
ATOM 584 N N . ARG A 1 79 ? 0.187 8.799 -12.476 1.00 59.09 79 ARG A N 1
ATOM 585 C CA . ARG A 1 79 ? 0.909 8.537 -11.214 1.00 59.09 79 ARG A CA 1
ATOM 586 C C . ARG A 1 79 ? 0.668 9.607 -10.147 1.00 59.09 79 ARG A C 1
ATOM 588 O O . ARG A 1 79 ? 1.341 9.609 -9.120 1.00 59.09 79 ARG A O 1
ATOM 595 N N . SER A 1 80 ? -0.239 10.551 -10.406 1.00 64.81 80 SER A N 1
ATOM 596 C CA . SER A 1 80 ? -0.656 11.529 -9.401 1.00 64.81 80 SER A CA 1
ATOM 597 C C . SER A 1 80 ? -1.769 10.923 -8.551 1.00 64.81 80 SER A C 1
ATOM 599 O O . SER A 1 80 ? -2.780 10.484 -9.093 1.00 64.81 80 SER A O 1
ATOM 601 N N . GLY A 1 81 ? -1.613 10.902 -7.231 1.00 77.06 81 GLY A N 1
ATOM 602 C CA . GLY A 1 81 ? -2.599 10.280 -6.349 1.00 77.06 81 GLY A CA 1
ATOM 603 C C . GLY A 1 81 ? -2.169 10.245 -4.889 1.00 77.06 81 GLY A C 1
ATOM 604 O O . GLY A 1 81 ? -1.131 10.791 -4.515 1.00 77.06 81 GLY A O 1
ATOM 605 N N . PHE A 1 82 ? -2.976 9.610 -4.041 1.00 84.94 82 PHE A N 1
ATOM 606 C CA . PHE A 1 82 ? -2.594 9.392 -2.650 1.00 84.94 82 PHE A CA 1
ATOM 607 C C . PHE A 1 82 ? -1.683 8.176 -2.536 1.00 84.94 82 PHE A C 1
ATOM 609 O O . PHE A 1 82 ? -1.871 7.164 -3.216 1.00 84.94 82 PHE A O 1
ATOM 616 N N . GLY A 1 83 ? -0.697 8.281 -1.655 1.00 85.75 83 GLY A N 1
ATOM 617 C CA . GLY A 1 83 ? 0.225 7.199 -1.383 1.00 85.75 83 GLY A CA 1
ATOM 618 C C . GLY A 1 83 ? 0.731 7.195 0.047 1.00 85.75 83 GLY A C 1
ATOM 619 O O . GLY A 1 83 ? 0.508 8.136 0.810 1.00 85.75 83 GLY A O 1
ATOM 620 N N . ILE A 1 84 ? 1.416 6.115 0.397 1.00 85.38 84 ILE A N 1
ATOM 621 C CA . ILE A 1 84 ? 2.032 5.926 1.707 1.00 85.38 84 ILE A CA 1
ATOM 622 C C . ILE A 1 84 ? 3.530 6.152 1.567 1.00 85.38 84 ILE A C 1
ATOM 624 O O . ILE A 1 84 ? 4.205 5.526 0.756 1.00 85.38 84 ILE A O 1
ATOM 628 N N . GLU A 1 85 ? 4.066 7.069 2.351 1.00 83.88 85 GLU A N 1
ATOM 629 C CA . GLU A 1 85 ? 5.492 7.320 2.417 1.00 83.88 85 GLU A CA 1
ATOM 630 C C . GLU A 1 85 ? 6.097 6.640 3.644 1.00 83.88 85 GLU A C 1
ATOM 632 O O . GLU A 1 85 ? 5.728 6.936 4.784 1.00 83.88 85 GLU A O 1
ATOM 637 N N . LEU A 1 86 ? 7.078 5.772 3.397 1.00 77.81 86 LEU A N 1
ATOM 638 C CA . LEU A 1 86 ? 7.932 5.194 4.427 1.00 77.81 86 LEU A CA 1
ATOM 639 C C . LEU A 1 86 ? 9.089 6.173 4.681 1.00 77.81 86 LEU A C 1
ATOM 641 O O . LEU A 1 86 ? 10.132 6.118 4.026 1.00 77.81 86 LEU A O 1
ATOM 645 N N . SER A 1 87 ? 8.876 7.143 5.572 1.00 61.34 87 SER A N 1
ATOM 646 C CA . SER A 1 87 ? 9.873 8.171 5.901 1.00 61.34 87 SER A CA 1
ATOM 647 C C . SER A 1 87 ? 10.709 7.775 7.125 1.00 61.34 87 SER A C 1
ATOM 649 O O . SER A 1 87 ? 10.100 7.415 8.127 1.00 61.34 87 SER A O 1
ATOM 651 N N . PRO A 1 88 ? 12.050 7.938 7.141 1.00 53.38 88 PRO A N 1
ATOM 652 C CA . PRO A 1 88 ? 12.905 7.570 8.283 1.00 53.38 88 PRO A CA 1
ATOM 653 C C . PRO A 1 88 ? 12.527 8.220 9.627 1.00 53.38 88 PRO A C 1
ATOM 655 O O . PRO A 1 88 ? 12.860 7.690 10.678 1.00 53.38 88 PRO A O 1
ATOM 658 N N . TRP A 1 89 ? 11.843 9.368 9.609 1.00 42.69 89 TRP A N 1
ATOM 659 C CA . TRP A 1 89 ? 11.554 10.190 10.793 1.00 42.69 89 TRP A CA 1
ATOM 660 C C . TRP A 1 89 ? 10.190 9.919 11.442 1.00 42.69 89 TRP A C 1
ATOM 662 O O . TRP A 1 89 ? 9.906 10.471 12.499 1.00 42.69 89 TRP A O 1
ATOM 672 N N . SER A 1 90 ? 9.357 9.051 10.857 1.00 44.91 90 SER A N 1
ATOM 673 C CA . SER A 1 90 ? 8.180 8.486 11.539 1.00 44.91 90 SER A CA 1
ATOM 674 C C . SER A 1 90 ? 8.534 7.269 12.411 1.00 44.91 90 SER A C 1
ATOM 676 O O . SER A 1 90 ? 7.642 6.610 12.933 1.00 44.91 90 SER A O 1
ATOM 678 N N . ALA A 1 91 ? 9.832 6.994 12.596 1.00 43.44 91 ALA A N 1
ATOM 679 C CA . ALA A 1 91 ? 10.417 5.877 13.341 1.00 43.44 91 ALA A CA 1
ATOM 680 C C . ALA A 1 91 ? 10.259 5.961 14.874 1.00 43.44 91 ALA A C 1
ATOM 68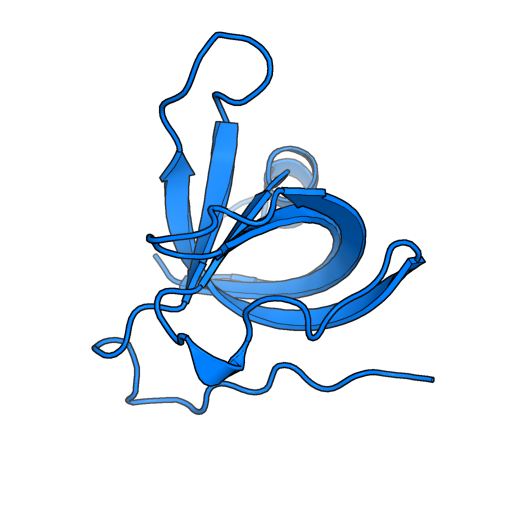2 O O . ALA A 1 91 ? 11.177 5.612 15.614 1.00 43.44 91 ALA A O 1
ATOM 683 N N . ALA A 1 92 ? 9.110 6.425 15.363 1.00 42.59 92 ALA A N 1
ATOM 684 C CA . ALA A 1 92 ? 8.685 6.077 16.717 1.00 42.59 92 ALA A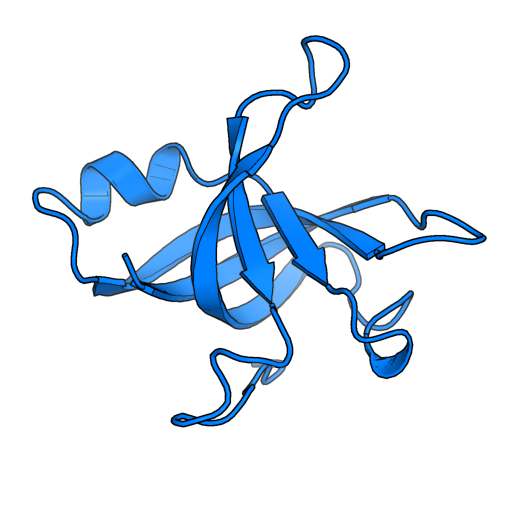 CA 1
ATOM 685 C C . ALA A 1 92 ? 8.045 4.678 16.734 1.00 42.59 92 ALA A C 1
ATOM 687 O O . ALA A 1 92 ? 8.172 3.966 17.724 1.00 42.59 92 ALA A O 1
ATOM 688 N N . GLU A 1 93 ? 7.439 4.252 15.620 1.00 37.53 93 GLU A N 1
ATOM 689 C CA . GLU A 1 93 ? 6.784 2.950 15.504 1.00 37.53 93 GLU A CA 1
ATOM 690 C C . GLU A 1 93 ? 7.241 2.261 14.211 1.00 37.53 93 GLU A C 1
ATOM 692 O O . GLU A 1 93 ? 6.891 2.638 13.098 1.00 37.53 93 GLU A O 1
ATOM 697 N N . SER A 1 94 ? 8.169 1.325 14.402 1.00 37.78 94 SER A N 1
ATOM 698 C CA . SER A 1 94 ? 8.551 0.188 13.560 1.00 37.78 94 SER A CA 1
ATOM 699 C C . SER A 1 94 ? 8.049 0.165 12.106 1.00 37.78 94 SER A C 1
ATOM 701 O O . SER A 1 94 ? 6.886 -0.116 11.833 1.00 37.78 94 SER A O 1
ATOM 703 N N . PHE A 1 95 ? 8.973 0.303 11.147 1.00 44.53 95 PHE A N 1
ATOM 704 C CA . PHE A 1 95 ? 8.731 -0.142 9.771 1.00 44.53 95 PHE A CA 1
ATOM 705 C C . PHE A 1 95 ? 8.561 -1.658 9.771 1.00 44.53 95 PHE A C 1
ATOM 707 O O . PHE A 1 95 ? 9.524 -2.389 10.007 1.00 44.53 95 PHE A O 1
ATOM 714 N N . LEU A 1 96 ? 7.352 -2.132 9.499 1.00 45.50 96 LEU A N 1
ATOM 715 C CA . LEU A 1 96 ? 7.065 -3.555 9.422 1.00 45.50 96 LEU A CA 1
ATOM 716 C C . LEU A 1 96 ? 6.395 -3.858 8.085 1.00 45.50 96 LEU A C 1
ATOM 718 O O . LEU A 1 96 ? 5.200 -4.084 8.011 1.00 45.50 96 LEU A O 1
ATOM 722 N N . ALA A 1 97 ? 7.194 -3.859 7.015 1.00 47.28 97 ALA A N 1
ATOM 723 C CA . ALA A 1 97 ? 6.784 -4.435 5.740 1.00 47.28 97 ALA A CA 1
ATOM 724 C C . ALA A 1 97 ? 6.944 -5.953 5.796 1.00 47.28 97 ALA A C 1
ATOM 726 O O . ALA A 1 97 ? 7.913 -6.515 5.286 1.00 47.28 97 ALA A O 1
ATOM 727 N N . ASN A 1 98 ? 6.015 -6.608 6.490 1.00 48.75 98 ASN A N 1
ATOM 728 C CA . ASN A 1 98 ? 5.971 -8.059 6.541 1.00 48.75 98 ASN A CA 1
ATOM 729 C C . ASN A 1 98 ? 5.292 -8.599 5.285 1.00 48.75 98 ASN A C 1
ATOM 731 O O . ASN A 1 98 ? 4.126 -8.306 5.022 1.00 48.75 98 ASN A O 1
ATOM 735 N N . LEU A 1 99 ? 6.027 -9.432 4.550 1.00 44.41 99 LEU A N 1
ATOM 736 C CA . LEU A 1 99 ? 5.452 -10.327 3.556 1.00 44.41 99 LEU A CA 1
ATOM 737 C C . LEU A 1 99 ? 4.555 -11.330 4.282 1.00 44.41 99 LEU A C 1
ATOM 739 O O . LEU A 1 99 ? 5.037 -12.163 5.053 1.00 44.41 99 LEU A O 1
ATOM 743 N N . THR A 1 100 ? 3.253 -11.247 4.037 1.00 50.06 100 THR A N 1
ATOM 744 C CA . THR A 1 100 ? 2.319 -12.302 4.433 1.00 50.06 100 THR A CA 1
ATOM 745 C C . THR A 1 100 ? 2.199 -13.277 3.264 1.00 50.06 100 THR A C 1
ATOM 747 O O . THR A 1 100 ? 1.872 -12.881 2.148 1.00 50.06 100 THR A O 1
ATOM 750 N N . ARG A 1 101 ? 2.583 -14.536 3.504 1.00 42.75 101 ARG A N 1
ATOM 751 C CA . ARG A 1 101 ? 2.498 -15.632 2.529 1.00 42.75 101 ARG A CA 1
ATOM 752 C C . ARG A 1 101 ? 1.145 -16.321 2.608 1.00 42.75 101 ARG A C 1
ATOM 754 O O . ARG A 1 101 ? 0.690 -16.546 3.750 1.00 42.75 101 ARG A O 1
#